Protein AF-A0A2G9TQT0-F1 (afdb_monomer_lite)

Radius of gyration: 17.21 Å; chains: 1; bounding box: 40×30×55 Å

Sequence (102 aa):
MSRNVEIKAKVRNRDEIIRLARELTGKEPAVLQQQDVFYNSPEGRLKMRTVEEDEVARSELIWYDRPDIAGPKESKFYKLDVPQEISETLSVCLSEQESAVD

Foldseek 3Di:
DDKDKDFDDDDPDPVVVQVVVCVVPVDHDDDWDKDWDWFDDPDATWIWIWTADPNDIWIKIKGWHWDPDHGITMIDIDIDTDPPVCVVVVSVVRHPPDDPDD

Structure (mmCIF, N/CA/C/O backbone):
data_AF-A0A2G9TQT0-F1
#
_entry.id   AF-A0A2G9TQT0-F1
#
loop_
_atom_site.group_PDB
_atom_site.id
_atom_site.type_symbol
_atom_site.label_atom_id
_atom_site.label_alt_id
_atom_site.label_comp_id
_atom_site.label_asym_id
_atom_site.label_entity_id
_atom_site.label_seq_id
_atom_site.pdbx_PDB_ins_code
_atom_site.Cartn_x
_atom_site.Cartn_y
_atom_site.Cartn_z
_atom_site.occupancy
_atom_site.B_iso_or_equiv
_atom_site.auth_seq_id
_atom_site.auth_comp_id
_atom_site.auth_asym_id
_atom_site.auth_atom_id
_atom_site.pdbx_PDB_model_num
ATOM 1 N N . MET A 1 1 ? 7.921 -15.806 0.455 1.00 83.69 1 MET A N 1
ATOM 2 C CA . MET A 1 1 ? 6.721 -15.200 -0.157 1.00 83.69 1 MET A CA 1
ATOM 3 C C . MET A 1 1 ? 5.678 -15.034 0.930 1.00 83.69 1 MET A C 1
ATOM 5 O O . MET A 1 1 ? 5.345 -16.026 1.572 1.00 83.69 1 MET A O 1
ATOM 9 N N . SER A 1 2 ? 5.219 -13.811 1.175 1.00 97.00 2 SER A N 1
ATOM 10 C CA . SER A 1 2 ? 4.188 -13.539 2.183 1.00 97.00 2 SER A CA 1
ATOM 11 C C . SER A 1 2 ? 2.799 -13.618 1.553 1.00 97.00 2 SER A C 1
ATOM 13 O O . SER A 1 2 ? 2.660 -13.518 0.334 1.00 97.00 2 SER A O 1
ATOM 15 N N . ARG A 1 3 ? 1.764 -13.807 2.376 1.00 96.81 3 ARG A N 1
ATOM 16 C CA . ARG A 1 3 ? 0.369 -13.841 1.921 1.00 96.81 3 ARG A CA 1
ATOM 17 C C . ARG A 1 3 ? -0.562 -13.157 2.912 1.00 96.81 3 ARG A C 1
ATOM 19 O O . ARG A 1 3 ? -0.326 -13.220 4.116 1.00 96.81 3 ARG A O 1
ATOM 26 N N . ASN A 1 4 ? -1.622 -12.534 2.412 1.00 96.88 4 ASN A N 1
ATOM 27 C CA . ASN A 1 4 ? -2.732 -12.031 3.217 1.00 96.88 4 ASN A CA 1
ATOM 28 C C . ASN A 1 4 ? -4.072 -12.286 2.510 1.00 96.88 4 ASN A C 1
ATOM 30 O O . ASN A 1 4 ? -4.104 -12.677 1.345 1.00 96.88 4 ASN A O 1
ATOM 34 N N . VAL A 1 5 ? -5.175 -12.084 3.230 1.00 96.69 5 VAL A N 1
ATOM 35 C CA . VAL A 1 5 ? -6.517 -12.042 2.643 1.00 96.69 5 VAL A CA 1
ATOM 36 C C . VAL A 1 5 ? -6.991 -10.598 2.678 1.00 96.69 5 VAL A C 1
ATOM 38 O O . VAL A 1 5 ? -7.090 -9.994 3.744 1.00 96.69 5 VAL A O 1
ATOM 41 N N . GLU A 1 6 ? -7.280 -10.042 1.508 1.00 94.88 6 GLU A N 1
ATOM 42 C CA . GLU A 1 6 ? -7.833 -8.704 1.373 1.00 94.88 6 GLU A CA 1
ATOM 43 C C . GLU A 1 6 ? -9.363 -8.762 1.428 1.00 94.88 6 GLU A C 1
ATOM 45 O O . GLU A 1 6 ? -9.998 -9.473 0.647 1.00 94.88 6 GLU A O 1
ATOM 50 N N . ILE A 1 7 ? -9.954 -7.957 2.313 1.00 94.44 7 ILE A N 1
ATOM 51 C CA . ILE A 1 7 ? -11.398 -7.729 2.392 1.00 94.44 7 ILE A CA 1
ATOM 52 C C . ILE A 1 7 ? -11.628 -6.226 2.230 1.00 94.44 7 ILE A C 1
ATOM 54 O O . ILE A 1 7 ? -11.216 -5.434 3.075 1.00 94.44 7 ILE A O 1
ATOM 58 N N . LYS A 1 8 ? -12.273 -5.822 1.130 1.00 92.12 8 LYS A N 1
ATOM 59 C CA . LYS A 1 8 ? -12.622 -4.421 0.854 1.00 92.12 8 LYS A CA 1
ATOM 60 C C . LYS A 1 8 ? -14.129 -4.224 0.952 1.00 92.12 8 LYS A C 1
ATOM 62 O O . LYS A 1 8 ? -14.893 -4.968 0.343 1.00 92.12 8 LYS A O 1
ATOM 67 N N . ALA A 1 9 ? -14.539 -3.191 1.679 1.00 92.38 9 ALA A N 1
ATOM 68 C CA . ALA A 1 9 ? -15.929 -2.777 1.817 1.00 92.38 9 ALA A CA 1
ATOM 69 C C . ALA A 1 9 ? -16.072 -1.290 1.479 1.00 92.38 9 ALA A C 1
ATOM 71 O O . ALA A 1 9 ? -15.173 -0.488 1.733 1.00 92.38 9 ALA A O 1
ATOM 72 N N . LYS A 1 10 ? -17.216 -0.912 0.905 1.00 94.38 10 LYS A N 1
ATOM 73 C CA . LYS A 1 10 ? -17.527 0.491 0.626 1.00 94.38 10 LYS A CA 1
ATOM 74 C C . LYS A 1 10 ? -17.892 1.202 1.930 1.00 94.38 10 LYS A C 1
ATOM 76 O O . LYS A 1 10 ? -18.877 0.839 2.572 1.00 94.38 10 LYS A O 1
ATOM 81 N N . VAL A 1 11 ? -17.142 2.243 2.281 1.00 95.38 11 VAL A N 1
ATOM 82 C CA . VAL A 1 11 ? -17.480 3.134 3.399 1.00 95.38 11 VAL A CA 1
ATOM 83 C C . VAL A 1 11 ? -18.662 4.012 2.987 1.00 95.38 11 VAL A C 1
ATOM 85 O O . VAL A 1 11 ? -18.582 4.736 1.997 1.00 95.38 11 VAL A O 1
ATOM 88 N N . ARG A 1 12 ? -19.778 3.917 3.720 1.00 96.62 12 ARG A N 1
ATOM 89 C CA . ARG A 1 12 ? -20.985 4.736 3.488 1.00 96.62 12 ARG A CA 1
ATOM 90 C C . ARG A 1 12 ? -21.047 5.974 4.381 1.00 96.62 12 ARG A C 1
ATOM 92 O O . ARG A 1 12 ? -21.555 6.997 3.946 1.00 96.62 12 ARG A O 1
ATOM 99 N N . ASN A 1 13 ? -20.521 5.870 5.599 1.00 97.50 13 ASN A N 1
ATOM 100 C CA . ASN A 1 13 ? -20.465 6.947 6.578 1.00 97.50 13 ASN A CA 1
ATOM 101 C C . ASN A 1 13 ? -19.077 6.938 7.227 1.00 97.50 13 ASN A C 1
ATOM 103 O O . ASN A 1 13 ? -18.739 6.018 7.970 1.00 97.50 13 ASN A O 1
ATOM 107 N N . ARG A 1 14 ? -18.242 7.922 6.884 1.00 95.56 14 ARG A N 1
ATOM 108 C CA . ARG A 1 14 ? -16.851 7.974 7.348 1.00 95.56 14 ARG A CA 1
ATOM 109 C C . ARG A 1 14 ? -16.767 8.277 8.845 1.00 95.56 14 ARG A C 1
ATOM 111 O O . ARG A 1 14 ? -15.989 7.624 9.534 1.00 95.56 14 ARG A O 1
ATOM 118 N N . ASP A 1 15 ? -17.579 9.205 9.339 1.00 96.44 15 ASP A N 1
ATOM 119 C CA . ASP A 1 15 ? -17.525 9.652 10.736 1.00 96.44 15 ASP A CA 1
ATOM 120 C C . ASP A 1 15 ? -17.947 8.541 11.698 1.00 96.44 15 ASP A C 1
ATOM 122 O O . ASP A 1 15 ? -17.316 8.327 12.732 1.00 96.44 15 ASP A O 1
ATOM 126 N N . GLU A 1 16 ? -18.968 7.770 11.321 1.00 97.19 16 GLU A N 1
ATOM 127 C CA . GLU A 1 16 ? -19.414 6.610 12.092 1.00 97.19 16 GLU A CA 1
ATOM 128 C C . GLU A 1 16 ? -18.347 5.511 12.163 1.00 97.19 16 GLU A C 1
ATOM 130 O O . GLU A 1 16 ? -18.090 4.980 13.242 1.00 97.19 16 GLU A O 1
ATOM 135 N N . ILE A 1 17 ? -17.678 5.207 11.045 1.00 96.25 17 ILE A N 1
ATOM 136 C CA . ILE A 1 17 ? -16.586 4.223 11.026 1.00 96.25 17 ILE A CA 1
ATOM 137 C C . ILE A 1 17 ? -15.416 4.683 11.897 1.00 96.25 17 ILE A C 1
ATOM 139 O O . ILE A 1 17 ? -14.855 3.874 12.633 1.00 96.25 17 ILE A O 1
ATOM 143 N N . ILE A 1 18 ? -15.067 5.972 11.860 1.00 96.06 18 ILE A N 1
ATOM 144 C CA . ILE A 1 18 ? -14.015 6.523 12.721 1.00 96.06 18 ILE A CA 1
ATOM 145 C C . ILE A 1 18 ? -14.423 6.427 14.197 1.00 96.06 18 ILE A C 1
ATOM 147 O O . ILE A 1 18 ? -13.610 6.000 15.016 1.00 96.06 18 ILE A O 1
ATOM 151 N N . ARG A 1 19 ? -15.670 6.775 14.551 1.00 97.62 19 ARG A N 1
ATOM 152 C CA . ARG A 1 19 ? -16.179 6.645 15.928 1.00 97.62 19 ARG A CA 1
ATOM 153 C C . ARG A 1 19 ? -16.063 5.203 16.428 1.00 97.62 19 ARG A C 1
ATOM 155 O O . ARG A 1 19 ? -15.473 4.978 17.479 1.00 97.62 19 ARG A O 1
ATOM 162 N N . LEU A 1 20 ? -16.552 4.236 15.650 1.00 96.94 20 LEU A N 1
ATOM 163 C CA . LEU A 1 20 ? -16.472 2.812 15.996 1.00 96.94 20 LEU A CA 1
ATOM 164 C C . LEU A 1 20 ? -15.019 2.329 16.120 1.00 96.94 20 LEU A C 1
ATOM 166 O O . LEU A 1 20 ? -14.692 1.591 17.043 1.00 96.94 20 LEU A O 1
ATOM 170 N N . ALA A 1 21 ? -14.125 2.759 15.224 1.00 96.19 21 ALA A N 1
ATOM 171 C CA . ALA A 1 21 ? -12.710 2.401 15.299 1.00 96.19 21 ALA A CA 1
ATOM 172 C C . ALA A 1 21 ? -12.043 2.937 16.579 1.00 96.19 21 ALA A C 1
ATOM 174 O O . ALA A 1 21 ? -11.272 2.209 17.207 1.00 96.19 21 ALA A O 1
ATOM 175 N N . ARG A 1 22 ? -12.368 4.167 17.003 1.00 97.50 22 ARG A N 1
ATOM 176 C CA . ARG A 1 22 ? -11.905 4.725 18.286 1.00 97.50 22 ARG A CA 1
ATOM 177 C C . ARG A 1 22 ? -12.416 3.912 19.469 1.00 97.50 22 ARG A C 1
ATOM 179 O O . ARG A 1 22 ? -11.622 3.551 20.327 1.00 97.50 22 ARG A O 1
ATOM 186 N N . GLU A 1 23 ? -13.707 3.585 19.495 1.00 97.88 23 GLU A N 1
ATOM 187 C CA . GLU A 1 23 ? -14.315 2.783 20.568 1.00 97.88 23 GLU A CA 1
ATOM 188 C C . GLU A 1 23 ? -13.670 1.392 20.683 1.00 97.88 23 GLU A C 1
ATOM 190 O O . GLU A 1 23 ? -13.390 0.928 21.785 1.00 97.88 23 GLU A O 1
ATOM 195 N N . LEU A 1 24 ? -13.380 0.744 19.549 1.00 97.75 24 LEU A N 1
ATOM 196 C CA . LEU A 1 24 ? -12.779 -0.593 19.515 1.00 97.75 24 LEU A CA 1
ATOM 197 C C . LEU A 1 24 ? -11.288 -0.611 19.876 1.00 97.75 24 LEU A C 1
ATOM 199 O O . LEU A 1 24 ? -10.805 -1.600 20.423 1.00 97.75 24 LEU A O 1
ATOM 203 N N . THR A 1 25 ? -10.542 0.437 19.521 1.00 97.19 25 THR A N 1
ATOM 204 C CA . THR A 1 25 ? -9.073 0.453 19.653 1.00 97.19 25 THR A CA 1
ATOM 205 C C . THR A 1 25 ? -8.564 1.303 20.813 1.00 97.19 25 THR A C 1
ATOM 207 O O . THR A 1 25 ? -7.423 1.118 21.235 1.00 97.19 25 THR A O 1
ATOM 210 N N . GLY A 1 26 ? -9.369 2.248 21.306 1.00 97.19 26 GLY A N 1
ATOM 211 C CA . GLY A 1 26 ? -8.959 3.269 22.272 1.00 97.19 26 GLY A CA 1
ATOM 212 C C . GLY A 1 26 ? -7.933 4.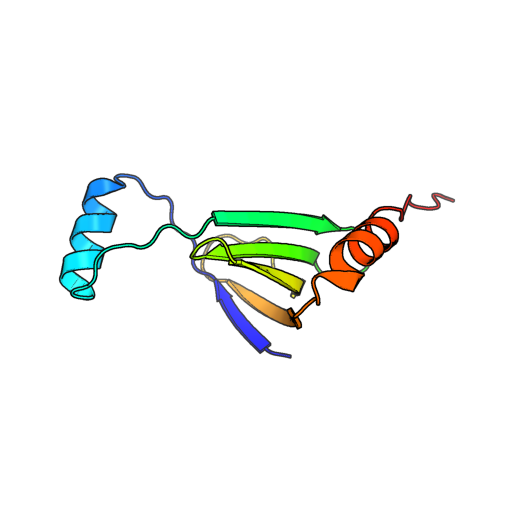270 21.727 1.00 97.19 26 GLY A C 1
ATOM 213 O O . GLY A 1 26 ? -7.275 4.943 22.517 1.00 97.19 26 GLY A O 1
ATOM 214 N N . LYS A 1 27 ? -7.742 4.345 20.402 1.00 96.44 27 LYS A N 1
ATOM 215 C CA . LYS A 1 27 ? -6.724 5.185 19.752 1.00 96.44 27 LYS A CA 1
ATOM 216 C C . LYS A 1 27 ? -7.354 6.187 18.791 1.00 96.44 27 LYS A C 1
ATOM 218 O O . LYS A 1 27 ? -8.347 5.885 18.130 1.00 96.44 27 LYS A O 1
ATOM 223 N N . GLU A 1 28 ? -6.732 7.358 18.675 1.00 94.56 28 GLU A N 1
ATOM 224 C CA . GLU A 1 28 ? -7.059 8.322 17.624 1.00 94.56 28 GLU A CA 1
ATOM 225 C C . GLU A 1 28 ? -6.533 7.848 16.258 1.00 94.56 28 GLU A C 1
ATOM 227 O O . GLU A 1 28 ? -5.488 7.190 16.192 1.00 94.56 28 GLU A O 1
ATOM 232 N N . PRO A 1 29 ? -7.241 8.155 15.156 1.00 91.56 29 PRO A N 1
ATOM 233 C CA . PRO A 1 29 ? -6.768 7.825 13.825 1.00 91.56 29 PRO A CA 1
ATOM 234 C C . PRO A 1 29 ? -5.541 8.671 13.472 1.00 91.56 29 PRO A C 1
ATOM 236 O O . PRO A 1 29 ? -5.508 9.874 13.723 1.00 91.56 29 PRO A O 1
ATOM 239 N N . ALA A 1 30 ? -4.574 8.045 12.810 1.00 89.25 30 ALA A N 1
ATOM 240 C CA . ALA A 1 30 ? -3.472 8.734 12.155 1.00 89.25 30 ALA A CA 1
ATOM 241 C C . ALA A 1 30 ? -3.739 8.834 10.647 1.00 89.25 30 ALA A C 1
ATOM 243 O O . ALA A 1 30 ? -4.362 7.948 10.051 1.00 89.25 30 ALA A O 1
ATOM 244 N N . VAL A 1 31 ? -3.269 9.916 10.028 1.00 89.31 31 VAL A N 1
ATOM 245 C CA . VAL A 1 31 ? -3.274 10.061 8.569 1.00 89.31 31 VAL A CA 1
ATOM 246 C C . VAL A 1 31 ? -1.960 9.505 8.037 1.00 89.31 31 VAL A C 1
ATOM 248 O O . VAL A 1 31 ? -0.899 9.957 8.442 1.00 89.31 31 VAL A O 1
ATOM 251 N N . LEU A 1 32 ? -2.042 8.546 7.115 1.00 90.44 32 LEU A N 1
ATOM 252 C CA . LEU A 1 32 ? -0.892 8.030 6.374 1.00 90.44 32 LEU A CA 1
ATOM 253 C C . LEU A 1 32 ? -0.980 8.539 4.938 1.00 90.44 32 LEU A C 1
ATOM 255 O O . LEU A 1 32 ? -1.895 8.145 4.208 1.00 90.44 32 LEU A O 1
ATOM 259 N N . GLN A 1 33 ? -0.051 9.402 4.533 1.00 95.06 33 GLN A N 1
ATOM 260 C CA . GLN A 1 33 ? 0.032 9.857 3.148 1.00 95.06 33 GLN A CA 1
ATOM 261 C C . GLN A 1 33 ? 0.724 8.772 2.329 1.00 95.06 33 GLN A C 1
ATOM 263 O O . GLN A 1 33 ? 1.870 8.418 2.596 1.00 95.06 33 GLN A O 1
ATOM 268 N N . GLN A 1 34 ? 0.001 8.188 1.374 1.00 96.31 34 GLN A N 1
ATOM 269 C CA . GLN A 1 34 ? 0.510 7.109 0.532 1.00 96.31 34 GLN A CA 1
ATOM 270 C C . GLN A 1 34 ? 0.407 7.490 -0.938 1.00 96.31 34 GLN A C 1
ATOM 272 O O . GLN A 1 34 ? -0.668 7.865 -1.408 1.00 96.31 34 GLN A O 1
ATOM 277 N N . GLN A 1 35 ? 1.501 7.305 -1.668 1.00 96.00 35 GLN A N 1
ATOM 278 C CA . GLN A 1 35 ? 1.546 7.414 -3.119 1.00 96.00 35 GLN A CA 1
ATOM 279 C C . GLN A 1 35 ? 1.960 6.067 -3.705 1.00 96.00 35 GLN A C 1
ATOM 281 O O . GLN A 1 35 ? 2.991 5.518 -3.330 1.00 96.00 35 GLN A O 1
ATOM 286 N N . ASP A 1 36 ? 1.154 5.538 -4.626 1.00 96.81 36 ASP A N 1
ATOM 287 C CA . ASP A 1 36 ? 1.450 4.301 -5.349 1.00 96.81 36 ASP A CA 1
ATOM 288 C C . ASP A 1 36 ? 1.727 4.624 -6.824 1.00 96.81 36 ASP A C 1
ATOM 290 O O . ASP A 1 36 ? 0.855 5.157 -7.512 1.00 96.81 36 ASP A O 1
ATOM 294 N N . VAL A 1 37 ? 2.906 4.248 -7.319 1.00 96.38 37 VAL A N 1
ATOM 295 C CA . VAL A 1 37 ? 3.240 4.219 -8.751 1.00 96.38 37 VAL A CA 1
ATOM 296 C C . VAL A 1 37 ? 3.192 2.771 -9.217 1.00 96.38 37 VAL A C 1
ATOM 298 O O . VAL A 1 37 ? 3.856 1.914 -8.638 1.00 96.38 37 VAL A O 1
ATOM 301 N N . PHE A 1 38 ? 2.386 2.479 -10.235 1.00 96.75 38 PHE A N 1
ATOM 302 C CA . PHE A 1 38 ? 2.240 1.132 -10.789 1.00 96.75 38 PHE A CA 1
ATOM 303 C C . PHE A 1 38 ? 3.112 0.977 -12.031 1.00 96.75 38 PHE A C 1
ATOM 305 O O . PHE A 1 38 ? 3.136 1.868 -12.876 1.00 96.75 38 PHE A O 1
ATOM 312 N N . TYR A 1 39 ? 3.774 -0.170 -12.147 1.00 96.06 39 TYR A N 1
ATOM 313 C CA . TYR A 1 39 ? 4.630 -0.508 -13.282 1.00 96.06 39 TYR A CA 1
ATOM 314 C C . TYR A 1 39 ? 4.102 -1.743 -14.000 1.00 96.06 39 TYR A C 1
ATOM 316 O O . TYR A 1 39 ? 3.395 -2.573 -13.414 1.00 96.06 39 TYR A O 1
ATOM 324 N N . ASN A 1 40 ? 4.504 -1.887 -15.260 1.00 94.56 40 ASN A N 1
ATOM 325 C CA . ASN A 1 40 ? 4.269 -3.109 -16.010 1.00 94.56 40 ASN A CA 1
ATOM 326 C C . ASN A 1 40 ? 5.011 -4.276 -15.346 1.00 94.56 40 ASN A C 1
ATOM 328 O O . ASN A 1 40 ? 6.142 -4.145 -14.877 1.00 94.56 40 ASN A O 1
ATOM 332 N N . SER A 1 41 ? 4.359 -5.432 -15.296 1.00 94.19 41 SER A N 1
ATOM 333 C CA . SER A 1 41 ? 4.952 -6.667 -14.799 1.00 94.19 41 SER A CA 1
ATOM 334 C C . SER A 1 41 ? 4.495 -7.815 -15.695 1.00 94.19 41 SER A C 1
ATOM 336 O O . SER A 1 41 ? 3.301 -7.871 -15.995 1.00 94.19 41 SER A O 1
ATOM 338 N N . PRO A 1 42 ? 5.396 -8.716 -16.131 1.00 91.62 42 PRO A N 1
ATOM 339 C CA . PRO A 1 42 ? 5.010 -9.862 -16.957 1.00 91.62 42 PRO A CA 1
ATOM 340 C C . PRO A 1 42 ? 3.977 -10.765 -16.274 1.00 91.62 42 PRO A C 1
ATOM 342 O O . PRO A 1 42 ? 3.11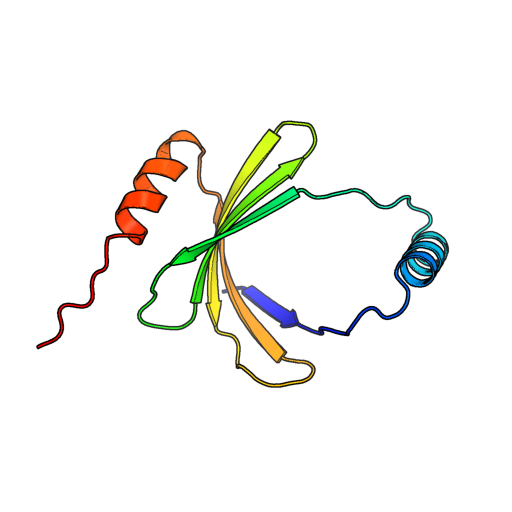2 -11.336 -16.930 1.00 91.62 42 PRO A O 1
ATOM 345 N N . GLU A 1 43 ? 4.055 -10.865 -14.946 1.00 92.50 43 GLU A N 1
ATOM 346 C CA . GLU A 1 43 ? 3.127 -11.623 -14.116 1.00 92.50 43 GLU A CA 1
ATOM 347 C C . GLU A 1 43 ? 2.741 -10.822 -12.879 1.00 92.50 43 GLU A C 1
ATOM 349 O O . GLU A 1 43 ? 3.555 -10.094 -12.309 1.00 92.50 43 GLU A O 1
ATOM 354 N N . GLY A 1 44 ? 1.507 -11.003 -12.412 1.00 95.12 44 GLY A N 1
ATOM 355 C CA . GLY A 1 44 ? 1.005 -10.281 -11.250 1.00 95.12 44 GLY A CA 1
ATOM 356 C C . GLY A 1 44 ? 1.014 -8.769 -11.478 1.00 95.12 44 GLY A C 1
ATOM 357 O O . GLY A 1 44 ? 0.741 -8.274 -12.570 1.00 95.12 44 GLY A O 1
ATOM 358 N N . ARG A 1 45 ? 1.258 -8.015 -10.409 1.00 97.38 45 ARG A N 1
ATOM 359 C CA . ARG A 1 45 ? 1.254 -6.551 -10.415 1.00 97.38 45 ARG A CA 1
ATOM 360 C C . ARG A 1 45 ? 2.441 -6.034 -9.630 1.00 97.38 45 ARG A C 1
ATOM 362 O O . ARG A 1 45 ? 2.734 -6.547 -8.552 1.00 97.38 45 ARG A O 1
ATOM 369 N N . LEU A 1 46 ? 3.074 -4.982 -10.134 1.00 98.00 46 LEU A N 1
ATOM 370 C CA . LEU A 1 46 ? 4.208 -4.332 -9.492 1.00 98.00 46 LEU A CA 1
ATOM 371 C C . LEU A 1 46 ? 3.863 -2.876 -9.188 1.00 98.00 46 LEU A C 1
ATOM 373 O O . LEU A 1 46 ? 3.280 -2.179 -10.018 1.00 98.00 46 LEU A O 1
ATOM 377 N N . LYS A 1 47 ? 4.215 -2.413 -7.992 1.00 97.88 47 LYS A N 1
ATOM 378 C CA . LYS A 1 47 ? 4.113 -1.000 -7.635 1.00 97.88 47 LYS A CA 1
ATOM 379 C C . LYS A 1 47 ? 5.225 -0.572 -6.696 1.00 97.88 47 LYS A C 1
ATOM 381 O O . LYS A 1 47 ? 5.667 -1.370 -5.874 1.00 97.88 47 LYS A O 1
ATOM 386 N N . MET A 1 48 ? 5.615 0.691 -6.775 1.00 97.88 48 MET A N 1
ATOM 387 C CA . MET A 1 48 ? 6.385 1.361 -5.736 1.00 97.88 48 MET A CA 1
ATOM 388 C C . MET A 1 48 ? 5.420 2.187 -4.897 1.00 97.88 48 MET A C 1
ATOM 390 O O . MET A 1 48 ? 4.618 2.950 -5.433 1.00 97.88 48 MET A O 1
ATOM 394 N N . ARG A 1 49 ? 5.456 1.977 -3.585 1.00 97.75 49 ARG A N 1
ATOM 395 C CA . ARG A 1 49 ? 4.665 2.713 -2.608 1.00 97.75 49 ARG A CA 1
ATOM 396 C C . ARG A 1 49 ? 5.587 3.602 -1.803 1.00 97.75 49 ARG A C 1
ATOM 398 O O . ARG A 1 49 ? 6.468 3.076 -1.136 1.00 97.75 49 ARG A O 1
ATOM 405 N N . THR A 1 50 ? 5.303 4.893 -1.772 1.00 96.75 50 THR A N 1
ATOM 406 C CA . THR A 1 50 ? 5.910 5.826 -0.823 1.00 96.75 50 THR A CA 1
ATOM 407 C C . THR A 1 50 ? 4.903 6.123 0.280 1.00 96.75 50 THR A C 1
ATOM 409 O O . THR A 1 50 ? 3.745 6.431 -0.009 1.00 96.75 50 THR A O 1
ATOM 412 N N . VAL A 1 51 ? 5.321 5.993 1.538 1.00 95.38 51 VAL A N 1
ATOM 413 C CA . VAL A 1 51 ? 4.544 6.382 2.720 1.00 95.38 51 VAL A CA 1
ATOM 414 C C . VAL A 1 51 ? 5.288 7.498 3.435 1.00 95.38 51 VAL A C 1
ATOM 416 O O . VAL A 1 51 ? 6.454 7.321 3.781 1.00 95.38 51 VAL A O 1
ATOM 419 N N . GLU A 1 52 ? 4.614 8.619 3.659 1.00 94.00 52 GLU A N 1
ATOM 420 C CA . GLU A 1 52 ? 5.133 9.737 4.444 1.00 94.00 52 GLU A CA 1
ATOM 421 C C . GLU A 1 52 ? 4.478 9.745 5.830 1.00 94.00 52 GLU A C 1
ATOM 423 O O . GLU A 1 52 ? 3.249 9.723 5.961 1.00 94.00 52 GLU A O 1
ATOM 428 N N . GLU A 1 53 ? 5.322 9.730 6.857 1.00 89.62 53 GLU A N 1
ATOM 429 C CA . GLU A 1 53 ? 4.957 9.741 8.272 1.00 89.62 53 GLU A CA 1
ATOM 430 C C . GLU A 1 53 ? 5.942 10.666 8.995 1.00 89.62 53 GLU A C 1
ATOM 432 O O . GLU A 1 53 ? 7.150 10.490 8.860 1.00 89.62 53 GLU A O 1
ATOM 437 N N . ASP A 1 54 ? 5.433 11.673 9.710 1.00 87.12 54 ASP A N 1
ATOM 438 C CA . ASP A 1 54 ? 6.241 12.663 10.440 1.00 87.12 54 ASP A CA 1
ATOM 439 C C . ASP A 1 54 ? 7.370 13.300 9.597 1.00 87.12 54 ASP A C 1
ATOM 441 O O . ASP A 1 54 ? 8.515 13.383 10.033 1.00 87.12 54 ASP A O 1
ATOM 445 N N . GLU A 1 55 ? 7.047 13.725 8.366 1.00 85.56 55 GLU A N 1
ATOM 446 C CA . GLU A 1 55 ? 7.978 14.312 7.374 1.00 85.56 55 GLU A CA 1
ATOM 447 C C . GLU A 1 55 ? 9.088 13.359 6.883 1.00 85.56 55 GLU A C 1
ATOM 449 O O . GLU A 1 55 ? 9.985 13.755 6.134 1.00 85.56 55 GLU A O 1
ATOM 454 N N . VAL A 1 56 ? 9.022 12.076 7.250 1.00 87.69 56 VAL A N 1
ATOM 455 C CA . VAL A 1 56 ? 9.930 11.033 6.770 1.00 87.69 56 VAL A CA 1
ATOM 456 C C . VAL A 1 56 ? 9.211 10.169 5.740 1.00 87.69 56 VAL A C 1
ATOM 458 O O . VAL A 1 56 ? 8.247 9.461 6.042 1.00 87.69 56 VAL A O 1
ATOM 461 N N . ALA A 1 57 ? 9.713 10.190 4.505 1.00 92.06 57 ALA A N 1
ATOM 462 C CA . ALA A 1 57 ? 9.220 9.349 3.423 1.00 92.06 57 ALA A CA 1
ATOM 463 C C . ALA A 1 57 ? 9.989 8.022 3.359 1.00 92.06 57 ALA A C 1
ATOM 465 O O . ALA A 1 57 ? 11.220 7.993 3.359 1.00 92.06 57 ALA A O 1
ATOM 466 N N . ARG A 1 58 ? 9.257 6.911 3.262 1.00 94.94 58 ARG A N 1
ATOM 467 C CA . ARG A 1 58 ? 9.810 5.566 3.059 1.00 94.94 58 ARG A CA 1
ATOM 468 C C . ARG A 1 58 ? 9.177 4.922 1.838 1.00 94.94 58 ARG A C 1
ATOM 470 O O . ARG A 1 58 ? 7.954 4.946 1.702 1.00 94.94 58 ARG A O 1
ATOM 477 N N . SER A 1 59 ? 10.0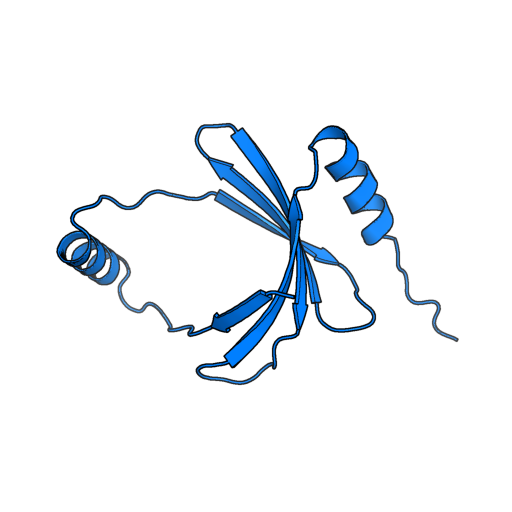04 4.318 0.991 1.00 96.88 59 SER A N 1
ATOM 478 C CA . SER A 1 59 ? 9.562 3.671 -0.242 1.00 96.88 59 SER A CA 1
ATOM 479 C C . SER A 1 59 ? 9.701 2.156 -0.163 1.00 96.88 59 SER A C 1
ATOM 481 O O . SER A 1 59 ? 10.700 1.632 0.321 1.00 96.88 59 SER A O 1
ATOM 483 N N . GLU A 1 60 ? 8.710 1.446 -0.686 1.00 97.62 60 GLU A N 1
ATOM 484 C CA . GLU A 1 60 ? 8.695 -0.009 -0.808 1.00 97.62 60 GLU A CA 1
ATOM 485 C C . GLU A 1 60 ? 8.374 -0.401 -2.254 1.00 97.62 60 GLU A C 1
ATOM 487 O O . GLU A 1 60 ? 7.414 0.104 -2.840 1.00 97.62 60 GLU A O 1
ATOM 492 N N . LEU A 1 61 ? 9.112 -1.357 -2.819 1.00 98.19 61 LEU A N 1
ATOM 493 C CA . LEU A 1 61 ? 8.731 -2.037 -4.054 1.00 98.19 61 LEU A CA 1
ATOM 494 C C . LEU A 1 61 ? 7.917 -3.281 -3.696 1.00 98.19 61 LEU A C 1
ATOM 496 O O . LEU A 1 61 ? 8.364 -4.148 -2.942 1.00 98.19 61 LEU A O 1
ATOM 500 N N . ILE A 1 62 ? 6.705 -3.367 -4.235 1.00 98.00 62 ILE A N 1
ATOM 501 C CA . ILE A 1 62 ? 5.731 -4.402 -3.910 1.00 98.00 62 ILE A CA 1
ATOM 502 C C . ILE A 1 62 ? 5.298 -5.095 -5.195 1.00 98.00 62 ILE A C 1
ATOM 504 O O . ILE A 1 62 ? 4.565 -4.525 -6.006 1.00 98.00 62 ILE A O 1
ATOM 508 N N . TRP A 1 63 ? 5.695 -6.356 -5.339 1.00 98.00 63 TRP A N 1
ATOM 509 C CA . TRP A 1 63 ? 5.088 -7.265 -6.305 1.00 98.00 63 TRP A CA 1
ATOM 510 C C . TRP A 1 63 ? 3.981 -8.059 -5.620 1.00 98.00 63 TRP A C 1
ATOM 512 O O . TRP A 1 63 ? 4.168 -8.542 -4.499 1.00 98.00 63 TRP A O 1
ATOM 522 N N . TYR A 1 64 ? 2.838 -8.226 -6.276 1.00 97.50 64 TYR A N 1
ATOM 523 C CA . TYR A 1 64 ? 1.739 -9.018 -5.744 1.00 97.50 64 TYR A CA 1
ATOM 524 C C . TYR A 1 64 ? 0.917 -9.709 -6.832 1.00 97.50 64 TYR A C 1
ATOM 526 O O . TYR A 1 64 ? 0.549 -9.116 -7.846 1.00 97.50 64 TYR A O 1
ATOM 534 N N . ASP A 1 65 ? 0.558 -10.957 -6.556 1.00 97.00 65 ASP A N 1
ATOM 535 C CA . ASP A 1 65 ? -0.421 -11.735 -7.300 1.00 97.00 65 ASP A CA 1
ATOM 536 C C . ASP A 1 65 ? -1.703 -11.845 -6.469 1.00 97.00 65 ASP A C 1
ATOM 538 O O . ASP A 1 65 ? -1.695 -12.249 -5.301 1.00 97.00 65 ASP A O 1
ATOM 542 N N . ARG A 1 66 ? -2.809 -11.408 -7.066 1.00 96.00 66 ARG A N 1
ATOM 543 C CA . ARG A 1 66 ? -4.129 -11.363 -6.436 1.00 96.00 66 ARG A CA 1
ATOM 544 C C . ARG A 1 66 ? -5.179 -11.534 -7.536 1.00 96.00 66 ARG A C 1
ATOM 546 O O . ARG A 1 66 ? -5.071 -10.867 -8.561 1.00 96.00 66 ARG A O 1
ATOM 553 N N . PRO A 1 67 ? -6.237 -12.328 -7.337 1.00 95.81 67 PRO A N 1
ATOM 554 C CA . PRO A 1 67 ? -7.304 -12.440 -8.321 1.00 95.81 67 PRO A CA 1
ATOM 555 C C . PRO A 1 67 ? -8.182 -11.181 -8.330 1.00 95.81 67 PRO A C 1
ATOM 557 O O . PRO A 1 67 ? -8.419 -10.546 -7.292 1.00 95.81 67 PRO A O 1
ATOM 560 N N . ASP A 1 68 ? -8.724 -10.833 -9.494 1.00 93.69 68 ASP A N 1
ATOM 561 C CA . ASP A 1 68 ? -9.670 -9.725 -9.652 1.00 93.69 68 ASP A CA 1
ATOM 562 C C . ASP A 1 68 ? -11.119 -10.186 -9.471 1.00 93.69 68 ASP A C 1
ATOM 564 O O . ASP A 1 68 ? -11.976 -10.054 -10.337 1.00 93.69 68 ASP A O 1
ATOM 568 N N . ILE A 1 69 ? -11.379 -10.719 -8.276 1.00 94.00 69 ILE A N 1
ATOM 569 C CA . ILE A 1 69 ? -12.703 -11.144 -7.820 1.00 94.00 69 ILE A CA 1
ATOM 570 C C . ILE A 1 69 ? -13.264 -10.201 -6.747 1.00 94.00 69 ILE A C 1
ATOM 572 O O . ILE A 1 69 ? -12.532 -9.496 -6.031 1.00 94.00 69 ILE A O 1
ATOM 576 N N . ALA A 1 70 ? -14.592 -10.196 -6.638 1.00 91.94 70 ALA A N 1
ATOM 577 C CA . ALA A 1 70 ? -15.304 -9.585 -5.524 1.00 91.94 70 ALA A CA 1
ATOM 578 C C . ALA A 1 70 ? -15.154 -10.431 -4.245 1.00 91.94 70 ALA A C 1
ATOM 580 O O . ALA A 1 70 ? -14.910 -11.632 -4.308 1.00 91.94 70 ALA A O 1
ATOM 581 N N . GLY A 1 71 ? -15.338 -9.798 -3.085 1.00 92.75 71 GLY A N 1
ATOM 582 C CA . GLY A 1 71 ? -15.239 -10.469 -1.787 1.00 92.75 71 GLY A CA 1
ATOM 583 C C . GLY A 1 71 ? -13.799 -10.721 -1.311 1.00 92.75 71 GLY A C 1
ATOM 584 O O . GLY A 1 71 ? -12.860 -10.117 -1.846 1.00 92.75 71 GLY A O 1
ATOM 585 N N . PRO A 1 72 ? -13.633 -11.556 -0.264 1.00 96.06 72 PRO A N 1
ATOM 586 C CA . PRO A 1 72 ? -12.332 -11.923 0.282 1.00 96.06 72 PRO A CA 1
ATOM 587 C C . PRO A 1 72 ? -11.453 -12.603 -0.765 1.00 96.06 72 PRO A C 1
ATOM 589 O O . PRO A 1 72 ? -11.899 -13.513 -1.462 1.00 96.06 72 PRO A O 1
ATOM 592 N N . LYS A 1 73 ? -10.193 -12.183 -0.854 1.00 95.62 73 LYS A N 1
ATOM 593 C CA . LYS A 1 73 ? -9.241 -12.727 -1.828 1.00 95.62 73 LYS A CA 1
ATOM 594 C C . LYS A 1 73 ? -7.839 -12.806 -1.271 1.00 95.62 73 LYS A C 1
ATOM 596 O O . LYS A 1 73 ? -7.360 -11.861 -0.650 1.00 95.62 73 LYS A O 1
ATOM 601 N N . GLU A 1 74 ? -7.190 -13.935 -1.518 1.00 96.94 74 GLU A N 1
ATOM 602 C CA . GLU A 1 74 ? -5.784 -14.110 -1.184 1.00 96.94 74 GLU A CA 1
ATOM 603 C C . GLU A 1 74 ? -4.925 -13.213 -2.083 1.00 96.94 74 GLU A C 1
ATOM 605 O O . GLU A 1 74 ? -5.126 -13.153 -3.296 1.00 96.94 74 GLU A O 1
ATOM 610 N N . SER A 1 75 ? -3.973 -12.511 -1.479 1.00 96.56 75 SER A N 1
ATOM 611 C CA . SER A 1 75 ? -2.884 -11.839 -2.174 1.00 96.56 75 SER A CA 1
ATOM 612 C C . SER A 1 75 ? -1.580 -12.463 -1.711 1.00 96.56 75 SER A C 1
ATOM 614 O O . SER A 1 75 ? -1.282 -12.471 -0.514 1.00 96.56 75 SER A O 1
ATOM 616 N N . LYS A 1 76 ? -0.778 -12.946 -2.655 1.00 97.62 76 LYS A N 1
ATOM 617 C CA . LYS A 1 76 ? 0.598 -13.373 -2.399 1.00 97.62 76 LYS A CA 1
ATOM 618 C C . LYS A 1 76 ? 1.528 -12.263 -2.854 1.00 97.62 76 LYS A C 1
ATOM 620 O O . LYS A 1 76 ? 1.293 -11.672 -3.902 1.00 97.62 76 LYS A O 1
ATOM 625 N N . PHE A 1 77 ? 2.546 -11.937 -2.070 1.00 97.69 77 PHE A N 1
ATOM 626 C CA . PHE A 1 77 ? 3.363 -10.763 -2.353 1.00 97.69 77 PHE A CA 1
ATOM 627 C C . PHE A 1 77 ? 4.813 -10.902 -1.894 1.00 97.69 77 PHE A C 1
ATOM 629 O O . PHE A 1 77 ? 5.148 -11.659 -0.971 1.00 97.69 77 PHE A O 1
ATOM 636 N N . TYR A 1 78 ? 5.655 -10.107 -2.545 1.00 97.81 78 TYR A N 1
ATOM 637 C CA . TYR A 1 78 ? 7.001 -9.760 -2.116 1.00 97.81 78 TYR A CA 1
ATOM 638 C C . TYR A 1 78 ? 7.050 -8.257 -1.879 1.00 97.81 78 TYR A C 1
ATOM 640 O O . TYR A 1 78 ? 6.416 -7.481 -2.592 1.00 97.81 78 TYR A O 1
ATOM 648 N N . LYS A 1 79 ? 7.791 -7.861 -0.853 1.00 97.19 79 LYS A N 1
ATOM 649 C CA . LYS A 1 79 ? 7.970 -6.472 -0.461 1.00 97.19 79 LYS A CA 1
ATOM 650 C C . LYS A 1 79 ? 9.446 -6.261 -0.165 1.00 97.19 79 LYS A C 1
ATOM 652 O O . LYS A 1 79 ? 10.042 -7.087 0.525 1.00 97.19 79 LYS A O 1
ATOM 657 N N . LEU A 1 80 ? 9.997 -5.185 -0.703 1.00 96.75 80 LEU A N 1
ATOM 658 C CA . LEU A 1 80 ? 11.384 -4.787 -0.527 1.00 96.75 80 LEU A CA 1
ATOM 659 C C . LEU A 1 80 ? 11.414 -3.306 -0.175 1.00 96.75 80 LEU A C 1
ATOM 661 O O . LEU A 1 80 ? 10.803 -2.507 -0.884 1.00 96.75 80 LEU A O 1
ATOM 665 N N . ASP A 1 81 ? 12.128 -2.951 0.887 1.00 97.19 81 ASP A N 1
ATOM 666 C CA . ASP A 1 81 ? 12.423 -1.551 1.177 1.00 97.19 81 ASP A CA 1
ATOM 667 C C . ASP A 1 81 ? 13.341 -1.006 0.078 1.00 97.19 81 ASP A C 1
ATOM 669 O O . ASP A 1 81 ? 14.299 -1.665 -0.337 1.00 97.19 81 ASP A O 1
ATOM 673 N N . VAL A 1 82 ? 13.030 0.188 -0.416 1.00 97.31 82 VAL A N 1
ATOM 674 C CA . VAL A 1 82 ? 13.799 0.873 -1.454 1.00 97.31 82 VAL A CA 1
ATOM 675 C C . VAL A 1 82 ? 14.497 2.065 -0.806 1.00 97.31 82 VAL A C 1
ATOM 677 O O . VAL A 1 82 ? 13.814 3.020 -0.423 1.00 97.31 82 VAL A O 1
ATOM 680 N N . PRO A 1 83 ? 15.836 2.039 -0.679 1.00 95.56 83 PRO A N 1
ATOM 681 C CA . PRO A 1 83 ? 16.601 3.192 -0.224 1.00 95.56 83 PRO A CA 1
ATOM 682 C C . PRO A 1 83 ? 16.307 4.426 -1.080 1.00 95.56 83 PRO A C 1
ATOM 684 O O . PRO A 1 83 ? 16.149 4.330 -2.304 1.00 95.56 83 PRO A O 1
ATOM 687 N N . GLN A 1 84 ? 16.231 5.591 -0.439 1.00 92.19 84 GLN A N 1
ATOM 688 C CA . GLN A 1 84 ? 15.862 6.839 -1.104 1.00 92.19 84 GLN A CA 1
ATOM 689 C C . GLN A 1 84 ? 16.815 7.156 -2.265 1.00 92.19 84 GLN A C 1
ATOM 691 O O . GLN A 1 84 ? 16.365 7.584 -3.327 1.00 92.19 84 GLN A O 1
ATOM 696 N N . GLU A 1 85 ? 18.099 6.846 -2.093 1.00 94.81 85 GLU A N 1
ATOM 697 C CA . GLU A 1 85 ? 19.194 7.098 -3.030 1.00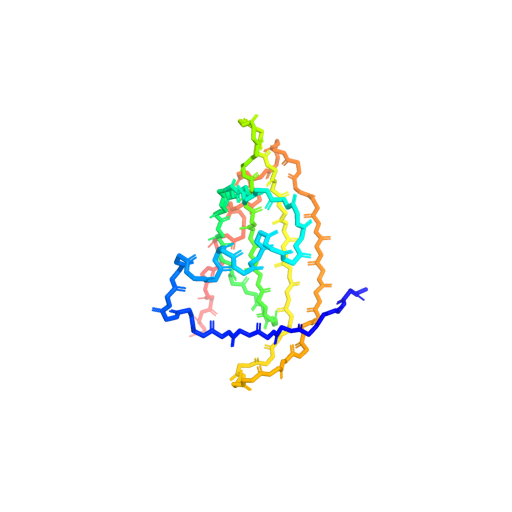 94.81 85 GLU A CA 1
ATOM 698 C C . GLU A 1 85 ? 19.013 6.400 -4.383 1.00 94.81 85 GLU A C 1
ATOM 700 O O . GLU A 1 85 ? 19.544 6.867 -5.388 1.00 94.81 85 GLU A O 1
ATOM 705 N N . ILE A 1 86 ? 18.266 5.290 -4.429 1.00 95.31 86 ILE A N 1
ATOM 706 C CA . ILE A 1 86 ? 18.029 4.530 -5.667 1.00 95.31 86 ILE A CA 1
ATOM 707 C C . ILE A 1 86 ? 16.589 4.629 -6.171 1.00 95.31 86 ILE A C 1
ATOM 709 O O . ILE A 1 86 ? 16.296 4.137 -7.258 1.00 95.31 86 ILE A O 1
ATOM 713 N N . SER A 1 87 ? 15.688 5.238 -5.397 1.00 93.00 87 SER A N 1
ATOM 714 C CA . SER A 1 87 ? 14.244 5.216 -5.654 1.00 93.00 87 SER A CA 1
ATOM 715 C C . SER A 1 87 ? 13.861 5.829 -7.005 1.00 93.00 87 SER A C 1
ATOM 717 O O . SER A 1 87 ? 13.128 5.212 -7.778 1.00 93.00 87 SER A O 1
ATOM 719 N N . GLU A 1 88 ? 14.418 6.997 -7.330 1.00 92.50 88 GLU A N 1
ATOM 720 C CA . GLU A 1 88 ? 14.172 7.692 -8.595 1.00 92.50 88 GLU A CA 1
ATOM 721 C C . GLU A 1 88 ? 14.731 6.906 -9.787 1.00 92.50 88 GLU A C 1
ATOM 723 O O . GLU A 1 88 ? 13.997 6.613 -10.730 1.00 92.50 88 GLU A O 1
ATOM 728 N N . THR A 1 89 ? 15.995 6.475 -9.702 1.00 94.69 89 THR A N 1
ATOM 729 C CA . THR A 1 89 ? 16.639 5.659 -10.748 1.00 94.69 89 THR A CA 1
ATOM 730 C C . THR A 1 89 ? 15.844 4.380 -11.013 1.00 94.69 89 THR A C 1
ATOM 732 O O . THR A 1 89 ? 15.569 4.041 -12.162 1.00 94.69 89 THR A O 1
ATOM 735 N N . LEU A 1 90 ? 15.416 3.688 -9.953 1.00 95.00 90 LEU A N 1
ATOM 736 C CA . LEU A 1 90 ? 14.612 2.476 -10.069 1.00 95.00 90 LEU A CA 1
ATOM 737 C C . LEU A 1 90 ? 13.253 2.761 -10.722 1.00 95.00 90 LEU A C 1
ATOM 739 O O . LEU A 1 90 ? 12.815 1.989 -11.571 1.00 95.00 90 LEU A O 1
ATOM 743 N N . SER A 1 91 ? 12.602 3.869 -10.359 1.00 93.12 91 SER A N 1
ATOM 744 C CA . SER A 1 91 ? 11.330 4.274 -10.962 1.00 93.12 91 SER A CA 1
ATOM 745 C C . SER A 1 91 ? 11.461 4.507 -12.470 1.00 93.12 91 SER A C 1
ATOM 747 O O . SER A 1 91 ? 10.620 4.028 -13.231 1.00 93.12 91 SER A O 1
ATOM 749 N N . VAL A 1 92 ? 12.531 5.174 -12.915 1.00 93.38 92 VAL A N 1
ATOM 750 C CA . VAL A 1 92 ? 12.817 5.384 -14.344 1.00 93.38 92 VAL A CA 1
ATOM 751 C C . VAL A 1 92 ? 12.997 4.043 -15.056 1.00 93.38 92 VAL A C 1
ATOM 753 O O . VAL A 1 92 ? 12.265 3.755 -16.002 1.00 93.38 92 VAL A O 1
ATOM 756 N N . CYS A 1 93 ? 13.874 3.168 -14.551 1.00 94.00 93 CYS A N 1
ATOM 757 C CA . CYS A 1 93 ? 14.142 1.866 -15.172 1.00 94.00 93 CYS A CA 1
ATOM 758 C C . CYS A 1 93 ? 12.893 0.977 -15.303 1.00 94.00 93 CYS A C 1
ATOM 760 O O . CYS A 1 93 ? 12.779 0.208 -16.256 1.00 94.00 93 CYS A O 1
ATOM 762 N N . LEU A 1 94 ? 11.964 1.057 -14.346 1.00 93.44 94 LEU A N 1
ATOM 763 C CA . LEU A 1 94 ? 10.724 0.276 -14.359 1.00 93.44 94 LEU A CA 1
ATOM 764 C C . LEU A 1 94 ? 9.620 0.897 -15.229 1.00 93.44 94 LEU A C 1
ATOM 766 O O . LEU A 1 94 ? 8.664 0.204 -15.580 1.00 93.44 94 LEU A O 1
ATOM 770 N N . SER A 1 95 ? 9.732 2.182 -15.571 1.00 87.06 95 SER A N 1
ATOM 771 C CA . SER A 1 95 ? 8.739 2.901 -16.378 1.00 87.06 95 SER A CA 1
ATOM 772 C C . SER A 1 95 ? 8.961 2.742 -17.886 1.00 87.06 95 SER A C 1
ATOM 774 O O . SER A 1 95 ? 7.997 2.777 -18.642 1.00 87.06 95 SER A O 1
ATOM 776 N N . GLU A 1 96 ? 10.200 2.522 -18.336 1.00 65.06 96 GLU A N 1
ATOM 777 C CA . GLU A 1 96 ? 10.579 2.503 -19.765 1.00 65.06 96 GLU A CA 1
ATOM 778 C C . GLU A 1 96 ? 10.290 1.184 -20.511 1.00 65.06 96 GLU A C 1
ATOM 780 O O . GLU A 1 96 ? 10.854 0.912 -21.567 1.00 65.06 96 GLU A O 1
ATOM 785 N N . GLN A 1 97 ? 9.387 0.344 -20.010 1.00 56.09 97 GLN A N 1
ATOM 786 C CA . GLN A 1 97 ? 8.981 -0.870 -20.724 1.00 56.09 97 GLN A CA 1
ATOM 787 C C . GLN A 1 97 ? 7.837 -0.546 -21.697 1.00 56.09 97 GLN A C 1
ATOM 789 O O . GLN A 1 97 ? 6.674 -0.871 -21.440 1.00 56.09 97 GLN A O 1
ATOM 794 N N . GLU A 1 98 ? 8.166 0.113 -22.812 1.00 49.88 98 GLU A N 1
ATOM 795 C CA . GLU A 1 98 ? 7.320 0.068 -24.005 1.00 49.88 98 GLU A CA 1
ATOM 796 C C . GLU A 1 98 ? 7.312 -1.374 -24.523 1.00 49.88 98 GLU A C 1
ATOM 798 O O . GLU A 1 98 ? 8.352 -2.010 -24.700 1.00 49.88 98 GLU A O 1
ATOM 803 N N . SER A 1 99 ? 6.110 -1.916 -24.705 1.00 46.09 99 SER A N 1
ATOM 804 C CA . SER A 1 99 ? 5.908 -3.231 -25.295 1.00 46.09 99 SER A CA 1
ATOM 805 C C . SER A 1 99 ? 6.528 -3.206 -26.693 1.00 46.09 99 SER A C 1
ATOM 807 O O . SER A 1 99 ? 6.043 -2.487 -27.565 1.00 46.09 99 SER A O 1
ATOM 809 N N . ALA A 1 100 ? 7.604 -3.966 -26.905 1.00 43.19 100 ALA A N 1
ATOM 810 C CA . ALA A 1 100 ? 8.002 -4.369 -28.244 1.00 43.19 100 ALA A CA 1
ATOM 811 C C . ALA A 1 100 ? 6.854 -5.225 -28.795 1.00 43.19 100 ALA A C 1
ATOM 813 O O . ALA A 1 100 ? 6.764 -6.419 -28.518 1.00 43.19 100 ALA A O 1
ATOM 814 N N . VAL A 1 101 ? 5.898 -4.567 -29.447 1.00 43.47 101 VAL A N 1
ATOM 815 C CA . VAL A 1 101 ? 4.866 -5.227 -30.236 1.00 43.47 101 VAL A CA 1
ATOM 816 C C . VAL A 1 101 ? 5.536 -5.639 -31.545 1.00 43.47 101 VAL A C 1
ATOM 818 O O . VAL A 1 101 ? 6.112 -4.785 -32.221 1.00 43.47 101 VAL A O 1
AT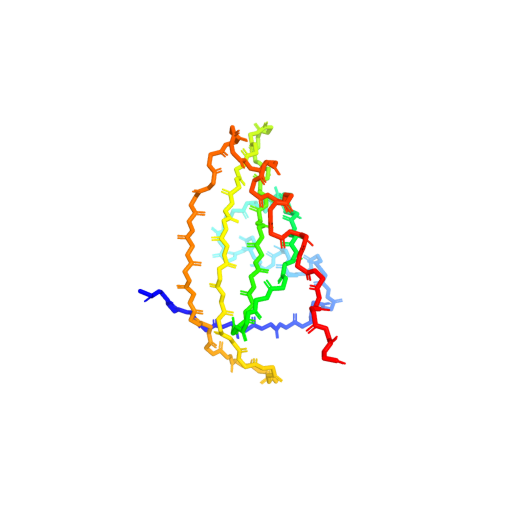OM 821 N N . ASP A 1 102 ? 5.498 -6.951 -31.802 1.00 38.44 102 ASP A N 1
ATOM 822 C CA . ASP A 1 102 ? 5.882 -7.648 -33.043 1.00 38.44 102 ASP A CA 1
ATOM 823 C C . ASP A 1 102 ? 5.450 -6.926 -34.333 1.00 38.44 102 ASP A C 1
ATOM 825 O O . ASP A 1 102 ? 4.307 -6.406 -34.383 1.00 38.44 102 ASP A O 1
#

InterPro domains:
  IPR008173 Adenylyl cyclase CyaB [PTHR21028] (3-93)
  IPR023577 CYTH domain [PF01928] (3-91)
  IPR033469 CYTH-like domain superfamily [SSF55154] (3-88)

pLDDT: mean 91.8, std 12.2, range [38.44, 98.19]

Secondary structure (DSSP, 8-state):
-EEEEE-----S-HHHHHHHHHHHHS-PPPP-EEEEEEE--SSSEEEEEEEEETTEEEEEEEEE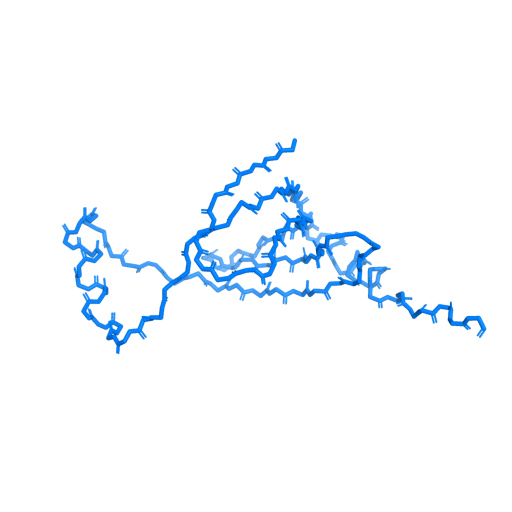E----SSSEEEEEEEEEE-HHHHHHHHHHHH-------

Organism: Teladorsagia circumcincta (NCBI:txid45464)